Protein AF-X1CAU3-F1 (afdb_monomer_lite)

Foldseek 3Di:
DDPVVQWDAAPPPRDIGGVVQKDFDFDPDPDPPDPPPGPTGIHGNVVVVVVVVVVVVVVVCVVVVD

Structure (mmCIF, N/CA/C/O backbone):
data_AF-X1CAU3-F1
#
_entry.id   AF-X1CAU3-F1
#
loop_
_atom_site.group_PDB
_atom_site.id
_atom_site.type_symbol
_atom_site.label_atom_id
_atom_site.label_alt_id
_atom_site.label_comp_id
_atom_site.label_asym_id
_atom_site.label_entity_id
_atom_site.label_seq_id
_atom_site.pdbx_PDB_ins_code
_atom_site.Cartn_x
_atom_site.Cartn_y
_atom_site.Cartn_z
_atom_site.occupancy
_atom_site.B_iso_or_equiv
_atom_site.auth_seq_id
_atom_site.auth_comp_id
_atom_site.auth_asym_id
_atom_site.auth_atom_id
_atom_site.pdbx_PDB_model_num
ATOM 1 N N . MET A 1 1 ? 20.452 5.040 -18.607 1.00 54.53 1 MET A N 1
ATOM 2 C CA . MET A 1 1 ? 19.157 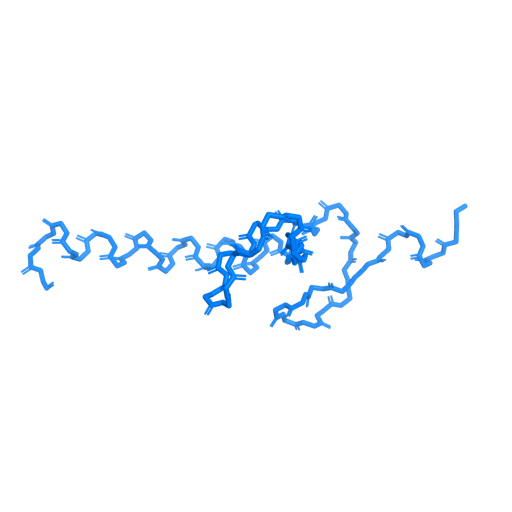4.550 -18.099 1.00 54.53 1 MET A CA 1
ATOM 3 C C . MET A 1 1 ? 18.087 5.017 -19.058 1.00 54.53 1 MET A C 1
ATOM 5 O O . MET A 1 1 ? 18.118 6.177 -19.454 1.00 54.53 1 MET A O 1
ATOM 9 N N . SER A 1 2 ? 17.228 4.115 -19.526 1.00 60.00 2 SER A N 1
ATOM 10 C CA . SER A 1 2 ? 16.095 4.506 -20.372 1.00 60.00 2 SER A CA 1
ATOM 11 C C . SER A 1 2 ? 14.983 5.100 -19.498 1.00 60.00 2 SER A C 1
ATOM 13 O O . SER A 1 2 ? 14.820 4.681 -18.355 1.00 60.00 2 SER A O 1
ATOM 15 N N . LEU A 1 3 ? 14.190 6.044 -20.020 1.00 57.34 3 LEU A N 1
ATOM 16 C CA . LEU A 1 3 ? 13.055 6.646 -19.294 1.00 57.34 3 LEU A CA 1
ATOM 17 C C . LEU A 1 3 ? 12.063 5.597 -18.748 1.00 57.34 3 LEU A C 1
ATOM 19 O O . LEU A 1 3 ? 11.403 5.831 -17.741 1.00 57.34 3 LEU A O 1
ATOM 23 N N . TYR A 1 4 ? 11.990 4.420 -19.375 1.00 57.50 4 TYR A N 1
ATOM 24 C CA . TYR A 1 4 ? 11.146 3.307 -18.936 1.00 57.50 4 TYR A CA 1
ATOM 25 C C . TYR A 1 4 ? 11.661 2.611 -17.667 1.00 57.50 4 TYR A C 1
ATOM 27 O O . TYR A 1 4 ? 10.882 1.975 -16.966 1.00 57.50 4 TYR A O 1
ATOM 35 N N . GLU A 1 5 ? 12.949 2.737 -17.335 1.00 66.25 5 GLU A N 1
ATOM 36 C CA . GLU A 1 5 ? 13.529 2.128 -16.130 1.00 66.25 5 GLU A CA 1
ATOM 37 C C . GLU A 1 5 ? 13.256 2.948 -14.861 1.00 66.25 5 GLU A C 1
ATOM 39 O O . GLU A 1 5 ? 13.333 2.394 -13.762 1.00 66.25 5 GLU A O 1
ATOM 44 N N . GLU A 1 6 ? 12.920 4.236 -15.000 1.00 83.75 6 GLU A N 1
ATOM 45 C CA . GLU A 1 6 ? 12.739 5.192 -13.894 1.00 83.75 6 GLU A CA 1
ATOM 46 C C . GLU A 1 6 ? 11.290 5.306 -13.405 1.00 83.75 6 GLU A C 1
ATOM 48 O O . GLU A 1 6 ? 11.048 5.719 -12.267 1.00 83.75 6 GLU A O 1
ATOM 53 N N . TYR A 1 7 ? 10.324 4.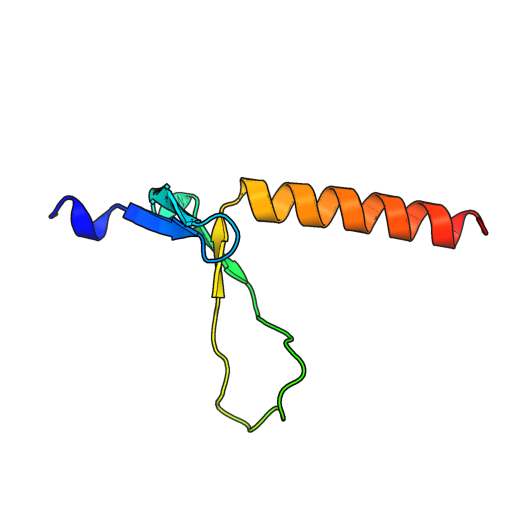914 -14.235 1.00 88.88 7 TYR A N 1
ATOM 54 C CA . TYR A 1 7 ? 8.899 5.067 -13.955 1.00 88.88 7 TYR A CA 1
ATOM 55 C C . TYR A 1 7 ? 8.173 3.720 -13.957 1.00 88.88 7 TYR A C 1
ATOM 57 O O . TYR A 1 7 ? 8.605 2.748 -14.566 1.00 88.88 7 TYR A O 1
ATOM 65 N N . GLY A 1 8 ? 7.057 3.657 -13.242 1.00 89.62 8 GLY A N 1
ATOM 66 C CA . GLY A 1 8 ? 6.160 2.511 -13.198 1.00 89.62 8 GLY A CA 1
ATOM 67 C C . GLY A 1 8 ? 4.726 2.959 -12.949 1.00 89.62 8 GLY A C 1
ATOM 68 O O . GLY A 1 8 ? 4.454 4.145 -12.757 1.00 89.62 8 GLY A O 1
ATOM 69 N N . GLU A 1 9 ? 3.799 2.011 -12.950 1.00 90.94 9 GLU A N 1
ATOM 70 C CA . GLU A 1 9 ? 2.378 2.287 -12.756 1.00 90.94 9 GLU A CA 1
ATOM 71 C C . GLU A 1 9 ? 1.913 1.815 -11.375 1.00 90.94 9 GLU A C 1
ATOM 73 O O . GLU A 1 9 ? 2.164 0.680 -10.966 1.00 90.94 9 GLU A O 1
ATOM 78 N N . CYS A 1 10 ? 1.205 2.685 -10.653 1.00 92.19 10 CYS A N 1
ATOM 79 C CA . CYS A 1 10 ? 0.497 2.289 -9.440 1.00 92.19 10 CYS A CA 1
ATOM 80 C C . CYS A 1 10 ? -0.715 1.423 -9.800 1.00 92.19 10 CYS A C 1
ATOM 82 O O . CYS A 1 10 ? -1.679 1.934 -10.360 1.00 92.19 10 CYS A O 1
ATOM 84 N N . GLN A 1 11 ? -0.740 0.166 -9.366 1.00 89.75 11 GLN A N 1
ATOM 85 C CA . GLN A 1 11 ? -1.816 -0.790 -9.668 1.00 89.75 11 GLN A CA 1
ATOM 86 C C . GLN A 1 11 ? -3.170 -0.456 -9.011 1.00 89.75 11 GLN A C 1
ATOM 88 O O . GLN A 1 11 ? -4.157 -1.145 -9.240 1.00 89.75 11 GLN A O 1
ATOM 93 N N . ARG A 1 12 ? -3.234 0.597 -8.179 1.00 89.62 12 ARG A N 1
ATOM 94 C CA . ARG A 1 12 ? -4.485 1.076 -7.567 1.00 89.62 12 ARG A CA 1
ATOM 95 C C . ARG A 1 12 ? -5.084 2.301 -8.253 1.00 89.62 12 ARG A C 1
ATOM 97 O O . ARG A 1 12 ? -6.300 2.402 -8.347 1.00 89.62 12 ARG A O 1
ATOM 104 N N . CYS A 1 13 ? -4.255 3.271 -8.637 1.00 93.38 13 CYS A N 1
ATOM 105 C CA . CYS A 1 13 ? -4.726 4.536 -9.222 1.00 93.38 13 CYS A CA 1
ATOM 106 C C . CYS A 1 13 ? -4.290 4.746 -10.672 1.00 93.38 13 CYS A C 1
ATOM 108 O O . CYS A 1 13 ? -4.597 5.791 -11.235 1.00 93.38 13 CYS A O 1
ATOM 110 N N . HIS A 1 14 ? -3.537 3.801 -11.237 1.00 93.75 14 HIS A N 1
ATOM 111 C CA . HIS A 1 14 ? -3.071 3.772 -12.626 1.00 93.75 14 HIS A CA 1
ATOM 112 C C . HIS A 1 14 ? -2.223 4.976 -13.061 1.00 93.75 14 HIS A C 1
ATOM 114 O O . HIS A 1 14 ? -1.962 5.191 -14.240 1.00 93.75 14 HIS A O 1
ATOM 120 N N . ARG A 1 15 ? -1.748 5.785 -12.104 1.00 94.00 15 ARG A N 1
ATOM 121 C CA . ARG A 1 15 ? -0.833 6.893 -12.392 1.00 94.00 15 ARG A CA 1
ATOM 122 C C . ARG A 1 15 ? 0.559 6.359 -12.709 1.00 94.00 15 ARG A C 1
ATOM 124 O O . ARG A 1 15 ? 1.103 5.551 -11.949 1.00 94.00 15 ARG A O 1
ATOM 131 N N . TRP A 1 16 ? 1.138 6.894 -13.780 1.00 92.94 16 TRP A N 1
ATOM 132 C CA . TRP A 1 16 ? 2.536 6.705 -14.145 1.00 92.94 16 TRP A CA 1
ATOM 133 C C . TRP A 1 16 ? 3.420 7.614 -13.285 1.00 92.94 16 TRP A C 1
ATOM 135 O O . TRP A 1 16 ? 3.264 8.835 -13.283 1.00 92.94 16 TRP A O 1
ATOM 145 N N . LEU A 1 17 ? 4.283 7.014 -12.470 1.00 92.56 17 LEU A N 1
ATOM 146 C CA . LEU A 1 17 ? 5.009 7.676 -11.385 1.00 92.56 17 LEU A CA 1
ATOM 147 C C . LEU A 1 17 ? 6.445 7.161 -11.322 1.00 92.56 17 LEU A C 1
ATOM 149 O O . LEU A 1 17 ? 6.735 6.058 -11.781 1.00 92.56 17 LEU A O 1
ATOM 153 N N . ARG A 1 18 ? 7.346 7.931 -10.706 1.00 93.00 18 ARG A N 1
ATOM 154 C CA . ARG A 1 18 ? 8.716 7.469 -10.449 1.00 93.00 18 ARG A CA 1
ATOM 155 C C . ARG A 1 18 ? 8.701 6.219 -9.575 1.00 93.00 18 ARG A C 1
ATOM 157 O O . ARG A 1 18 ? 7.965 6.149 -8.592 1.00 93.00 18 ARG A O 1
ATOM 164 N N . ARG A 1 19 ? 9.545 5.239 -9.8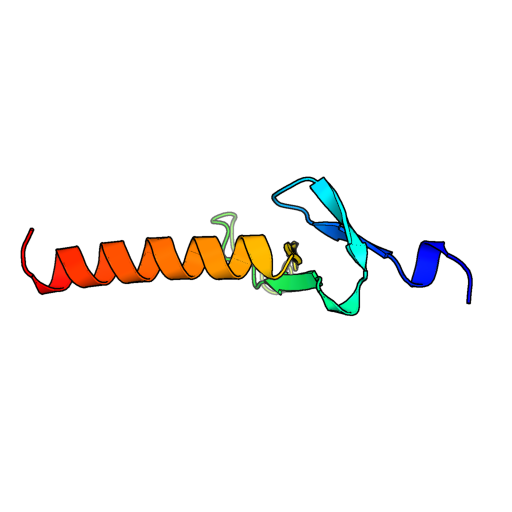89 1.00 90.06 19 ARG A N 1
ATOM 165 C CA . ARG A 1 19 ? 9.592 3.966 -9.151 1.00 90.06 19 ARG A CA 1
ATOM 166 C C . ARG A 1 19 ? 9.929 4.140 -7.672 1.00 90.06 19 ARG A C 1
ATOM 168 O O . ARG A 1 19 ? 9.458 3.354 -6.862 1.00 90.06 19 ARG A O 1
ATOM 175 N N . GLU A 1 20 ? 10.671 5.185 -7.305 1.00 92.06 20 GLU A N 1
ATOM 176 C CA . GLU A 1 20 ? 11.027 5.501 -5.912 1.00 92.06 20 GLU A CA 1
ATOM 177 C C . GLU A 1 20 ? 9.807 5.730 -4.995 1.00 92.06 20 GLU A C 1
ATOM 179 O O . GLU A 1 20 ? 9.854 5.421 -3.798 1.00 92.06 20 GLU A O 1
ATOM 184 N N . VAL A 1 21 ? 8.692 6.208 -5.570 1.00 93.50 21 VAL A N 1
ATOM 185 C CA . VAL A 1 21 ? 7.428 6.446 -4.852 1.00 93.50 21 VAL A CA 1
ATOM 186 C C . VAL A 1 21 ? 6.433 5.289 -4.972 1.00 93.50 21 VAL A C 1
ATOM 188 O O . VAL A 1 21 ? 5.323 5.384 -4.445 1.00 93.50 21 VAL A O 1
ATOM 191 N N . LEU A 1 22 ? 6.799 4.206 -5.663 1.00 91.38 22 LEU A N 1
ATOM 192 C CA . LEU A 1 22 ? 6.028 2.967 -5.710 1.00 91.38 22 LEU A CA 1
ATOM 193 C C . LEU A 1 22 ? 6.546 2.016 -4.630 1.00 91.38 22 LEU A C 1
ATOM 195 O O . LEU A 1 22 ? 7.744 1.762 -4.522 1.00 91.38 22 LEU A O 1
ATOM 199 N N . LYS A 1 23 ? 5.638 1.477 -3.822 1.00 88.06 23 LYS A N 1
ATOM 200 C CA . LYS A 1 23 ? 5.925 0.491 -2.782 1.00 88.06 23 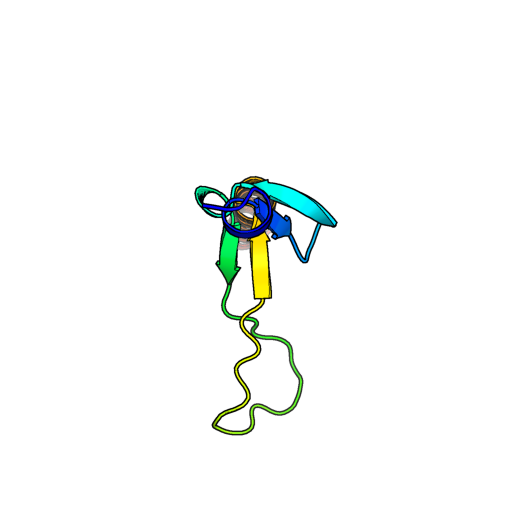LYS A CA 1
ATOM 201 C C . LYS A 1 23 ? 5.257 -0.824 -3.143 1.00 88.06 23 LYS A C 1
ATOM 203 O O . LYS A 1 23 ? 4.091 -0.839 -3.536 1.00 88.06 23 LYS A O 1
ATOM 208 N N . GLN A 1 24 ? 5.999 -1.919 -3.001 1.00 82.75 24 GLN A N 1
ATOM 209 C CA . GLN A 1 24 ? 5.380 -3.238 -2.985 1.00 82.75 24 GLN A CA 1
ATOM 210 C C . GLN A 1 24 ? 4.507 -3.326 -1.738 1.00 82.75 24 GLN A C 1
ATOM 212 O O . GLN A 1 24 ? 4.958 -3.024 -0.633 1.00 82.75 24 GLN A O 1
ATOM 217 N N . VAL A 1 25 ? 3.259 -3.716 -1.928 1.00 75.75 25 VAL A N 1
ATOM 218 C CA . VAL A 1 25 ? 2.360 -4.100 -0.852 1.00 75.75 25 VAL A CA 1
ATOM 219 C C . VAL A 1 25 ? 2.162 -5.601 -0.940 1.00 75.75 25 VAL A C 1
ATOM 221 O O . VAL A 1 25 ? 1.981 -6.156 -2.026 1.00 75.75 25 VAL A O 1
ATOM 224 N N . ALA A 1 26 ? 2.254 -6.261 0.212 1.00 68.44 26 ALA A N 1
ATOM 225 C CA . ALA A 1 26 ? 1.849 -7.649 0.320 1.00 68.44 26 ALA A CA 1
ATOM 226 C C . ALA A 1 26 ? 0.342 -7.690 0.060 1.00 68.44 26 ALA A C 1
ATOM 228 O O . ALA A 1 26 ? -0.439 -7.161 0.853 1.00 68.44 26 ALA A O 1
ATOM 229 N N . ASP A 1 27 ? -0.055 -8.241 -1.081 1.00 59.12 27 ASP A N 1
ATOM 230 C CA . ASP A 1 27 ? -1.461 -8.455 -1.363 1.00 59.12 27 ASP A CA 1
ATOM 231 C C . ASP A 1 27 ? -1.931 -9.654 -0.535 1.00 59.12 27 ASP A C 1
ATOM 233 O O . ASP A 1 27 ? -1.597 -10.800 -0.827 1.00 59.12 27 ASP A O 1
ATOM 237 N N . TYR A 1 28 ? -2.671 -9.385 0.539 1.00 50.44 28 TYR A N 1
ATOM 238 C CA . TYR A 1 28 ? -3.491 -10.393 1.205 1.00 50.44 28 TYR A CA 1
ATOM 239 C C . TYR A 1 28 ? -4.857 -10.422 0.513 1.00 50.44 28 TYR A C 1
ATOM 241 O O . TYR A 1 28 ? -5.875 -10.101 1.124 1.00 50.44 28 TYR A O 1
ATOM 249 N N . SER A 1 29 ? -4.900 -10.748 -0.780 1.00 45.28 29 SER A N 1
ATOM 250 C CA . SER A 1 29 ? -6.176 -10.970 -1.458 1.00 45.28 29 SER A CA 1
ATOM 251 C C . SER A 1 29 ? -6.574 -12.439 -1.331 1.00 45.28 29 SER A C 1
ATOM 253 O O . SER A 1 29 ? -5.794 -13.352 -1.594 1.00 45.28 29 SER 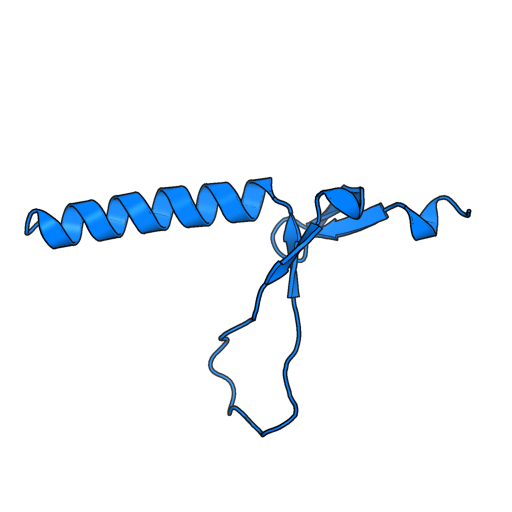A O 1
ATOM 255 N N . GLY A 1 30 ? -7.800 -12.661 -0.853 1.00 46.44 30 GLY A N 1
ATOM 256 C CA . GLY A 1 30 ? -8.400 -13.956 -0.531 1.00 46.44 30 GLY A CA 1
ATOM 257 C C . GLY A 1 30 ? -8.693 -14.864 -1.730 1.00 46.44 30 GLY A C 1
ATOM 258 O O . GLY A 1 30 ? -9.818 -15.326 -1.893 1.00 46.44 30 GLY A O 1
ATOM 259 N N . GLY A 1 31 ? -7.686 -15.150 -2.549 1.00 45.50 31 GLY A N 1
ATOM 260 C CA . GLY A 1 31 ? -7.596 -16.371 -3.345 1.00 45.50 31 GLY A CA 1
ATOM 261 C C . GLY A 1 31 ? -6.744 -17.383 -2.584 1.00 45.50 31 GLY A C 1
ATOM 262 O O . GLY A 1 31 ? -5.897 -16.990 -1.788 1.00 45.50 31 GLY A O 1
ATOM 263 N N . HIS A 1 32 ? -6.993 -18.679 -2.772 1.00 45.72 32 HIS A N 1
ATOM 264 C CA . HIS A 1 32 ? -6.305 -19.751 -2.049 1.00 45.72 32 HIS A CA 1
ATOM 265 C C . HIS A 1 32 ? -4.796 -19.472 -1.974 1.00 45.72 32 HIS A C 1
ATOM 267 O O . HIS A 1 32 ? -4.121 -19.449 -3.003 1.00 45.72 32 HIS A O 1
ATOM 273 N N . ILE A 1 33 ? -4.289 -19.236 -0.761 1.00 47.16 33 ILE A N 1
ATOM 274 C CA . ILE A 1 33 ? -2.862 -19.065 -0.491 1.00 47.16 33 ILE A CA 1
ATOM 275 C C . ILE A 1 33 ? -2.203 -20.409 -0.800 1.00 47.16 33 ILE A C 1
ATOM 277 O O . ILE A 1 33 ? -2.117 -21.291 0.053 1.00 47.16 33 ILE A O 1
ATOM 281 N N . LEU A 1 34 ? -1.784 -20.599 -2.048 1.00 49.56 34 LEU A N 1
ATOM 282 C CA . LEU A 1 34 ? -0.851 -21.654 -2.397 1.00 49.56 34 LEU A CA 1
ATOM 283 C C . LEU A 1 34 ? 0.544 -21.162 -1.996 1.00 49.56 34 LEU A C 1
ATOM 285 O O . LEU A 1 34 ? 0.919 -20.037 -2.353 1.00 49.56 34 LEU A O 1
ATOM 289 N N . PRO A 1 35 ? 1.328 -21.964 -1.257 1.00 42.25 35 PRO A N 1
ATOM 290 C CA . PRO A 1 35 ? 2.725 -21.649 -1.001 1.00 42.25 35 PRO A CA 1
ATOM 291 C C . PRO A 1 35 ? 3.445 -21.343 -2.325 1.00 42.25 35 PRO A C 1
ATOM 293 O O . PRO A 1 35 ? 3.526 -22.203 -3.199 1.00 42.25 35 PRO A O 1
ATOM 296 N N . GLY A 1 36 ? 3.929 -20.106 -2.488 1.00 49.25 36 GLY A N 1
ATOM 297 C CA . GLY A 1 36 ? 4.628 -19.643 -3.696 1.00 49.25 36 GLY A CA 1
ATOM 298 C C . GLY A 1 36 ? 3.861 -18.659 -4.592 1.00 49.25 36 GLY A C 1
ATOM 299 O O . GLY A 1 36 ? 4.466 -18.098 -5.499 1.00 49.25 36 GLY A O 1
ATOM 300 N N . SER A 1 37 ? 2.578 -18.381 -4.335 1.00 47.75 37 SER A N 1
ATOM 301 C CA . SER A 1 37 ? 1.760 -17.454 -5.145 1.00 47.75 37 SER A CA 1
ATOM 302 C C . SER A 1 37 ? 1.637 -16.046 -4.547 1.00 47.75 37 SER A C 1
ATOM 304 O O . SER A 1 37 ? 0.547 -15.481 -4.479 1.00 47.75 37 SER A O 1
ATOM 306 N N . PHE A 1 38 ? 2.753 -15.450 -4.124 1.00 47.69 38 PHE A N 1
ATOM 307 C CA . PHE A 1 38 ? 2.774 -14.043 -3.718 1.00 47.69 38 PHE A CA 1
ATOM 308 C C . PHE A 1 38 ? 2.771 -13.135 -4.960 1.00 47.69 38 PHE A C 1
ATOM 310 O O . PHE A 1 38 ? 3.824 -12.844 -5.526 1.00 47.69 38 PHE A O 1
ATOM 317 N N . HIS A 1 39 ? 1.603 -12.662 -5.403 1.00 54.59 39 HIS A N 1
ATOM 318 C CA . HIS A 1 39 ? 1.542 -11.565 -6.374 1.00 54.59 39 HIS A CA 1
ATOM 319 C C . HIS A 1 39 ? 1.785 -10.243 -5.636 1.00 54.59 39 HIS A C 1
ATOM 321 O O . HIS A 1 39 ? 0.872 -9.645 -5.079 1.00 54.59 39 HIS A O 1
ATOM 327 N N . HIS A 1 40 ? 3.040 -9.791 -5.579 1.00 60.00 40 HIS A N 1
ATOM 328 C CA . HIS A 1 40 ? 3.357 -8.479 -5.013 1.00 60.00 40 HIS A CA 1
ATOM 329 C C . HIS A 1 40 ? 2.755 -7.385 -5.903 1.00 60.00 40 HIS A C 1
ATOM 331 O O . HIS A 1 40 ? 3.203 -7.176 -7.032 1.00 60.00 40 HIS A O 1
ATOM 337 N N . ILE A 1 41 ? 1.754 -6.668 -5.394 1.00 74.38 41 ILE A N 1
ATOM 338 C CA . ILE A 1 41 ? 1.184 -5.502 -6.071 1.00 74.38 41 ILE A CA 1
ATOM 339 C C . ILE A 1 41 ? 2.044 -4.279 -5.738 1.00 74.38 41 ILE A C 1
ATOM 341 O O . ILE A 1 41 ? 2.499 -4.115 -4.609 1.00 74.38 41 ILE A O 1
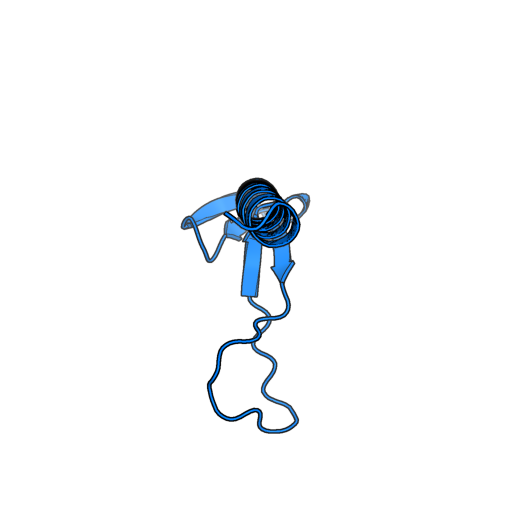ATOM 345 N N . VAL A 1 42 ? 2.271 -3.393 -6.711 1.00 85.94 42 VAL A N 1
ATOM 346 C CA . VAL A 1 42 ? 2.924 -2.095 -6.472 1.00 85.94 42 VAL A CA 1
ATOM 347 C C . VAL A 1 42 ? 1.893 -0.972 -6.416 1.00 85.94 42 VAL A C 1
ATOM 349 O O . VAL A 1 42 ? 1.096 -0.788 -7.336 1.00 85.94 42 VAL A O 1
ATOM 352 N N . VAL A 1 43 ? 1.917 -0.182 -5.345 1.00 91.38 43 VAL A N 1
ATOM 353 C CA . VAL A 1 43 ? 1.052 0.995 -5.168 1.00 91.38 43 VAL A CA 1
ATOM 354 C C . VAL A 1 43 ? 1.887 2.232 -4.877 1.00 91.38 43 VAL A C 1
ATOM 356 O O . VAL A 1 43 ? 2.987 2.139 -4.342 1.00 91.38 43 VAL A O 1
ATOM 359 N N . CYS A 1 44 ? 1.383 3.415 -5.222 1.00 94.62 44 CYS A N 1
ATOM 360 C CA . CYS A 1 44 ? 2.079 4.654 -4.902 1.00 94.62 44 CYS A CA 1
ATOM 361 C C . CYS A 1 44 ? 1.893 5.062 -3.442 1.00 94.62 44 CYS A C 1
ATOM 363 O O . CYS A 1 44 ? 0.855 4.794 -2.830 1.00 94.62 44 CYS A O 1
ATOM 365 N N . GLU A 1 45 ? 2.877 5.791 -2.922 1.00 94.12 45 GLU A N 1
ATOM 366 C CA . GLU A 1 45 ? 2.906 6.274 -1.542 1.00 94.12 45 GLU A CA 1
ATOM 367 C C . GLU A 1 45 ? 1.644 7.064 -1.163 1.00 94.12 45 GLU A C 1
ATOM 369 O O . GLU A 1 45 ? 1.094 6.873 -0.085 1.00 94.12 45 GLU A O 1
ATOM 374 N N . THR A 1 46 ? 1.095 7.874 -2.075 1.00 95.50 46 THR A N 1
ATOM 375 C CA . THR A 1 46 ? -0.169 8.589 -1.832 1.00 95.50 46 THR A CA 1
ATOM 376 C C . THR A 1 46 ? -1.343 7.642 -1.590 1.00 95.50 46 THR A C 1
ATOM 378 O O . THR A 1 46 ? -2.157 7.890 -0.706 1.00 95.50 46 THR A O 1
ATOM 381 N N . CYS A 1 47 ? -1.474 6.577 -2.388 1.00 93.38 47 CYS A N 1
ATOM 382 C CA . CYS A 1 47 ? -2.544 5.598 -2.196 1.00 93.38 47 CYS A CA 1
ATOM 383 C C . CYS A 1 47 ? -2.365 4.847 -0.875 1.00 93.38 47 CYS A C 1
ATOM 385 O O . CYS A 1 47 ? -3.352 4.616 -0.183 1.00 93.38 47 CYS A O 1
ATOM 387 N N . ARG A 1 48 ? -1.118 4.524 -0.516 1.00 90.81 48 ARG A N 1
ATOM 388 C CA . ARG A 1 48 ? -0.775 3.884 0.757 1.00 90.81 48 ARG A CA 1
ATOM 389 C C . ARG A 1 48 ? -1.155 4.760 1.953 1.00 90.81 48 ARG A C 1
ATOM 391 O O . ARG A 1 48 ? -1.840 4.287 2.848 1.00 90.81 48 ARG A O 1
ATOM 398 N N . LEU A 1 49 ? -0.763 6.035 1.947 1.00 92.56 49 LEU A N 1
ATOM 399 C CA . LEU A 1 49 ? -1.065 6.972 3.034 1.00 92.56 49 LEU A CA 1
ATOM 400 C C . LEU A 1 49 ? -2.571 7.162 3.222 1.00 92.56 49 LEU A C 1
ATOM 402 O O . LEU A 1 49 ? -3.056 7.023 4.335 1.00 92.56 49 LEU A O 1
ATOM 406 N N . LYS A 1 50 ? -3.325 7.356 2.135 1.00 94.06 50 LYS A N 1
ATOM 407 C CA . LYS A 1 50 ? -4.790 7.467 2.214 1.00 94.06 50 LYS A CA 1
ATOM 408 C C . LYS A 1 50 ? -5.455 6.203 2.764 1.00 94.06 50 LYS A C 1
ATOM 410 O O . LYS A 1 50 ? -6.431 6.296 3.498 1.00 94.06 50 LYS A O 1
ATOM 415 N N . ALA A 1 51 ? -4.952 5.023 2.394 1.00 90.69 51 ALA A N 1
ATOM 416 C CA . ALA A 1 51 ? -5.454 3.761 2.932 1.00 90.69 51 ALA A CA 1
ATOM 417 C C . ALA A 1 51 ? -5.161 3.633 4.436 1.00 90.69 51 ALA A C 1
ATOM 419 O O . ALA A 1 51 ? -6.026 3.181 5.184 1.00 90.69 51 ALA A O 1
ATOM 420 N N . ASN A 1 52 ? -3.983 4.079 4.879 1.00 91.25 52 ASN A N 1
ATOM 421 C CA . ASN A 1 52 ? -3.626 4.124 6.294 1.00 91.25 52 ASN A CA 1
ATOM 422 C C . ASN A 1 52 ? -4.518 5.103 7.064 1.00 91.25 52 ASN A C 1
ATOM 424 O O . ASN A 1 52 ? -5.118 4.698 8.045 1.00 91.25 52 ASN A O 1
ATOM 428 N N . GLU A 1 53 ? -4.685 6.338 6.583 1.00 95.44 53 GLU A N 1
ATOM 429 C CA . GLU A 1 53 ? -5.556 7.344 7.212 1.00 95.44 53 GLU A CA 1
ATOM 430 C C . GLU A 1 53 ? -6.993 6.828 7.380 1.00 95.44 53 GLU A C 1
ATOM 432 O O . GLU A 1 53 ? -7.583 6.955 8.450 1.00 95.44 53 GLU A O 1
ATOM 437 N N . ALA A 1 54 ? -7.545 6.195 6.339 1.00 93.81 54 ALA A N 1
ATOM 438 C CA . ALA A 1 54 ? -8.870 5.584 6.407 1.00 93.81 54 ALA A CA 1
ATOM 439 C C . ALA A 1 54 ? -8.929 4.429 7.422 1.00 93.81 54 ALA A C 1
ATOM 441 O O . ALA A 1 54 ? -9.903 4.312 8.162 1.00 93.81 54 ALA A O 1
ATOM 442 N N . SER A 1 55 ? -7.892 3.588 7.470 1.00 92.81 55 SER A N 1
ATOM 443 C CA . SER A 1 55 ? -7.794 2.484 8.433 1.00 92.81 55 SER A CA 1
ATOM 444 C C . SER A 1 55 ? -7.706 2.997 9.870 1.00 92.81 55 SER A C 1
ATOM 446 O O . SER A 1 55 ? -8.417 2.499 10.738 1.00 92.81 55 SER A O 1
ATOM 448 N N . ASP A 1 56 ? -6.873 4.008 10.116 1.00 95.56 56 ASP A N 1
ATOM 449 C CA . ASP A 1 56 ? -6.658 4.596 11.438 1.00 95.56 56 ASP A CA 1
ATOM 450 C C . ASP A 1 56 ? -7.948 5.223 11.978 1.00 95.56 56 ASP A C 1
ATOM 452 O O . ASP A 1 56 ? -8.288 5.029 13.145 1.00 95.56 56 ASP A O 1
ATOM 456 N N . GLU A 1 57 ? -8.711 5.909 11.122 1.00 96.38 57 GLU A N 1
ATOM 457 C CA . GLU A 1 57 ? -10.011 6.470 11.491 1.00 96.38 57 GLU A CA 1
ATOM 458 C C . GLU A 1 57 ? -11.026 5.378 11.863 1.00 96.38 57 GLU A C 1
ATOM 460 O O . GLU A 1 57 ? -11.698 5.485 12.889 1.00 96.38 57 GLU A O 1
ATOM 465 N N . ILE A 1 58 ? -11.100 4.289 11.092 1.00 96.19 58 ILE A N 1
ATOM 466 C CA . ILE A 1 58 ? -11.973 3.147 11.409 1.00 96.19 58 ILE A CA 1
ATOM 467 C C . ILE A 1 58 ? -11.558 2.499 12.739 1.00 96.19 58 ILE A C 1
ATOM 469 O O . ILE A 1 58 ? -12.403 2.221 13.590 1.00 96.19 58 ILE A O 1
ATOM 473 N N . LEU A 1 59 ? -10.259 2.280 12.957 1.00 95.56 59 LEU A N 1
ATOM 474 C CA . LEU A 1 59 ? -9.744 1.700 14.202 1.00 95.56 59 LEU A CA 1
ATOM 475 C C . LEU A 1 59 ? -10.038 2.590 15.415 1.00 95.56 59 LEU A C 1
ATOM 477 O O . LEU A 1 59 ? -10.337 2.081 16.499 1.00 95.56 59 LEU A O 1
ATOM 481 N N . ARG A 1 60 ? -9.981 3.913 15.236 1.00 96.44 60 ARG A N 1
ATOM 482 C CA . ARG A 1 60 ? -10.361 4.888 16.259 1.00 96.44 60 ARG A CA 1
ATOM 483 C C . ARG A 1 60 ? -11.844 4.765 16.617 1.00 96.44 60 ARG A C 1
ATOM 485 O O . ARG A 1 60 ? -12.149 4.639 17.799 1.00 96.44 60 ARG A O 1
ATOM 492 N N . GLN A 1 61 ? -12.735 4.718 15.623 1.00 95.31 61 GLN A N 1
ATOM 493 C CA . GLN A 1 61 ? -14.183 4.550 15.830 1.00 95.31 61 GLN A CA 1
ATOM 494 C C . GLN A 1 61 ? -14.507 3.256 16.592 1.00 95.31 61 GLN A C 1
ATOM 496 O O . GLN A 1 61 ? -15.224 3.295 17.592 1.00 95.31 61 GLN A O 1
ATOM 501 N N . ILE A 1 62 ? -13.881 2.135 16.209 1.00 95.50 62 ILE A N 1
ATOM 502 C CA . ILE A 1 62 ? -14.035 0.843 16.901 1.00 95.50 62 ILE A CA 1
ATOM 503 C C . ILE A 1 62 ? -13.620 0.950 18.375 1.00 95.50 62 ILE A C 1
ATOM 505 O O . ILE A 1 62 ? -14.309 0.441 19.258 1.00 95.50 62 ILE A O 1
ATOM 509 N N . LYS A 1 63 ? -12.490 1.610 18.662 1.00 94.19 63 LYS A N 1
ATOM 510 C CA . LYS A 1 63 ? -11.989 1.779 20.035 1.00 94.19 63 LYS A CA 1
ATOM 511 C C . LYS A 1 63 ? -12.904 2.666 20.888 1.00 94.19 63 LYS A C 1
ATOM 513 O O . LYS A 1 63 ? -12.975 2.470 22.099 1.00 94.19 63 LYS A O 1
ATOM 518 N N . GLU A 1 64 ? -13.575 3.630 20.268 1.00 94.94 64 GLU A N 1
ATOM 519 C CA . GLU A 1 64 ? -14.526 4.540 20.915 1.00 94.94 64 GLU A CA 1
ATOM 520 C C . GLU A 1 64 ? -15.928 3.928 21.082 1.00 94.94 64 GLU A C 1
ATOM 522 O O . GLU A 1 64 ? -16.764 4.514 21.767 1.00 94.94 64 GLU A O 1
ATOM 527 N N . GLY A 1 65 ? -16.170 2.732 20.531 1.00 85.56 65 GLY A N 1
ATOM 528 C CA . GLY A 1 65 ? -17.448 2.028 20.644 1.00 85.56 65 GLY A CA 1
ATOM 529 C C . GLY A 1 65 ? -18.567 2.645 19.800 1.00 85.56 65 GLY A C 1
ATOM 530 O O . GLY A 1 65 ? -19.733 2.515 20.174 1.00 85.56 65 GLY A O 1
ATOM 531 N N . VAL A 1 66 ? -18.200 3.332 18.711 1.00 60.75 66 VAL A N 1
ATOM 532 C CA . VAL A 1 66 ? -19.119 3.864 17.690 1.00 60.75 66 VAL A CA 1
ATOM 533 C C . VAL A 1 66 ? -19.450 2.789 16.661 1.00 60.75 66 VAL A C 1
ATOM 535 O O . VAL A 1 66 ? -18.521 2.051 16.260 1.00 60.75 66 VAL A O 1
#

Organism: NCBI:txid412755

Secondary structure (DSSP, 8-state):
--HHHHEEE-TTT--EEEGGGEEEE----SS---TT----EEEEHHHHHHHHHHHHHHHHHHHHT-

Sequence (66 aa):
MSLYEEYGECQRCHRWLRREVLKQVADYSGGHILPGSFHHIVVCETCRLKANEASDEILRQIKEGV

Radius of gyration: 15.61 Å; chains: 1; bounding box: 38×30×41 Å

pLDDT: mean 79.24, std 18.72, range [42.25, 96.44]